Protein AF-A0A2S9QIC3-F1 (afdb_monomer)

Organism: NCBI:txid346911

Radius of gyration: 12.31 Å; Cα contacts (8 Å, |Δi|>4): 129; chains: 1; bounding box: 28×30×36 Å

Secondary structure (DSSP, 8-state):
---TT-EEEEPTT---GGGGTS-TT--EEEEEEE-SSSS-TT-EEEEE-TTS-EEEEEEGGGEEE--------

Foldseek 3Di:
DDDAQFWKFFDPPPDDPVCVVDDNPWI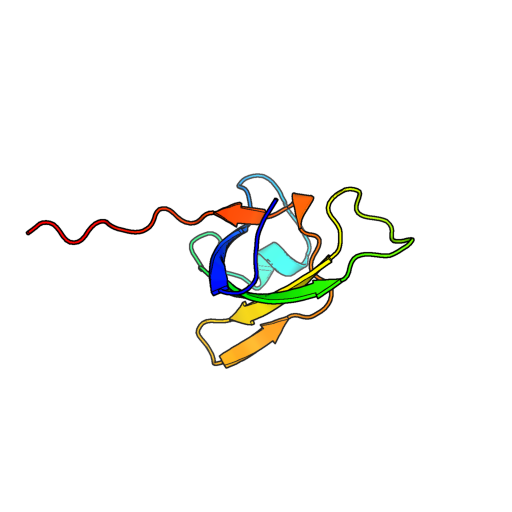WGFHAFADDPDPAPRGFTWTQGPVRDIDGRHRPVRIDGDPPPDPPD

Sequence (73 aa):
MVNIGDVVRIKPGIVTSLSVMFDIDATFEVVALHFGPGNDPEGNVDLMRPDGKIEPWFPASRLEKAPVRRPTH

pLDDT: mean 77.16, std 15.24, range [41.25, 94.25]

Solvent-accessible surface area (backbone atoms only — not comparable to full-atom values): 4534 Å² total; per-residue (Å²): 140,87,52,72,73,38,50,25,25,61,41,88,88,66,82,44,88,60,53,79,78,41,65,76,86,47,59,29,34,26,73,40,80,46,81,63,104,60,99,39,98,73,17,28,24,24,30,35,39,86,87,72,49,74,47,68,72,39,56,42,76,51,49,40,74,47,83,76,77,71,80,88,126

Structure (mmCIF, N/CA/C/O backbone):
data_AF-A0A2S9QIC3-F1
#
_entry.id   AF-A0A2S9QIC3-F1
#
loop_
_atom_site.group_PDB
_atom_site.id
_atom_site.type_symbol
_atom_site.label_atom_id
_atom_site.label_alt_id
_atom_site.label_comp_id
_atom_site.label_asym_id
_atom_site.label_entity_id
_atom_site.label_seq_id
_atom_site.pdbx_PDB_ins_code
_atom_site.Cartn_x
_atom_site.Cartn_y
_atom_site.Cartn_z
_atom_site.occupancy
_atom_site.B_iso_or_equiv
_atom_site.auth_seq_id
_atom_site.auth_comp_id
_atom_site.auth_asym_id
_atom_site.auth_atom_id
_atom_site.pdbx_PDB_model_num
ATOM 1 N N . MET A 1 1 ? 8.324 -3.661 2.592 1.00 73.94 1 MET A N 1
ATOM 2 C CA . MET A 1 1 ? 7.699 -4.538 1.579 1.00 73.94 1 MET A CA 1
ATOM 3 C C . MET A 1 1 ? 6.267 -4.900 1.970 1.00 73.94 1 MET A C 1
ATOM 5 O O . MET A 1 1 ? 6.052 -5.563 2.984 1.00 73.94 1 MET A O 1
ATOM 9 N N . VAL A 1 2 ? 5.312 -4.403 1.184 1.00 81.44 2 VAL A N 1
ATOM 10 C CA . VAL A 1 2 ? 3.866 -4.688 1.249 1.00 81.44 2 VAL A CA 1
ATOM 11 C C . VAL A 1 2 ? 3.505 -5.735 0.188 1.00 81.44 2 VAL A C 1
ATOM 13 O O . VAL A 1 2 ? 4.173 -5.805 -0.841 1.00 81.44 2 VAL A O 1
ATOM 16 N N . ASN A 1 3 ? 2.482 -6.552 0.433 1.00 87.56 3 ASN A N 1
ATOM 17 C CA . ASN A 1 3 ? 2.003 -7.594 -0.478 1.00 87.56 3 ASN A CA 1
ATOM 18 C C . ASN A 1 3 ? 0.541 -7.364 -0.869 1.00 87.56 3 ASN A C 1
ATOM 20 O O . ASN A 1 3 ? -0.184 -6.673 -0.161 1.00 87.56 3 ASN A O 1
ATOM 24 N N . ILE A 1 4 ? 0.093 -8.001 -1.954 1.00 90.69 4 ILE A N 1
ATOM 25 C CA . ILE A 1 4 ? -1.332 -8.045 -2.317 1.00 90.69 4 ILE A CA 1
ATOM 26 C C . ILE A 1 4 ? -2.134 -8.667 -1.163 1.00 90.69 4 ILE A C 1
ATOM 28 O O . ILE A 1 4 ? -1.728 -9.689 -0.609 1.00 90.69 4 ILE A O 1
ATOM 32 N N . GLY A 1 5 ? -3.248 -8.034 -0.801 1.00 90.00 5 GLY A N 1
ATOM 33 C CA . GLY A 1 5 ? -4.103 -8.379 0.334 1.00 90.00 5 GLY A CA 1
ATOM 34 C C . GLY A 1 5 ? -3.643 -7.795 1.674 1.00 90.00 5 GLY A C 1
ATOM 35 O O . GLY A 1 5 ? -4.349 -7.934 2.671 1.00 90.00 5 GLY A O 1
ATOM 36 N N . ASP A 1 6 ? -2.480 -7.129 1.738 1.00 90.94 6 ASP A N 1
ATOM 37 C CA . ASP A 1 6 ? -2.103 -6.400 2.948 1.00 90.94 6 ASP A CA 1
ATOM 38 C C . ASP A 1 6 ? -3.011 -5.178 3.127 1.00 90.94 6 ASP A C 1
ATOM 40 O O . ASP A 1 6 ? -3.209 -4.379 2.208 1.00 90.94 6 ASP A O 1
ATOM 44 N N . VAL A 1 7 ? -3.492 -4.996 4.356 1.00 91.12 7 VAL A N 1
ATOM 45 C CA . VAL A 1 7 ? -4.129 -3.752 4.783 1.00 91.12 7 VAL A CA 1
ATOM 46 C C . VAL A 1 7 ? -3.043 -2.787 5.250 1.00 91.12 7 VAL A C 1
ATOM 48 O O . VAL A 1 7 ? -2.259 -3.079 6.159 1.00 91.12 7 V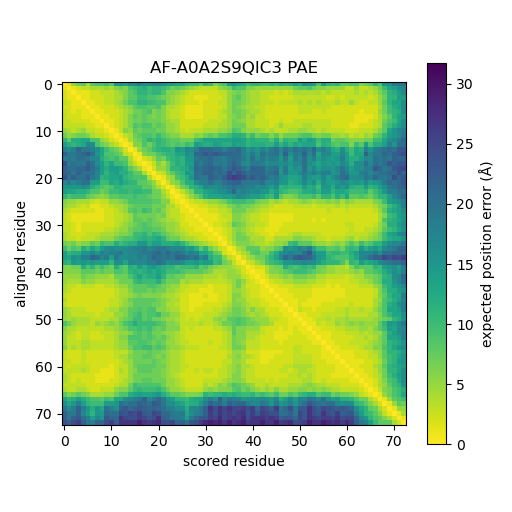AL A O 1
ATOM 51 N N . VAL A 1 8 ? -2.986 -1.624 4.619 1.00 90.31 8 VAL A N 1
ATOM 52 C CA . VAL A 1 8 ? -1.947 -0.611 4.798 1.00 90.31 8 VAL A CA 1
ATOM 53 C C . VAL A 1 8 ? -2.557 0.741 5.134 1.00 90.31 8 VAL A C 1
ATOM 55 O O . VAL A 1 8 ? -3.740 0.988 4.911 1.00 90.31 8 VAL A O 1
ATOM 58 N N . ARG A 1 9 ? -1.736 1.633 5.672 1.00 87.94 9 ARG A N 1
ATOM 59 C CA . ARG A 1 9 ? -2.056 3.047 5.868 1.00 87.94 9 ARG A CA 1
ATOM 60 C C . ARG A 1 9 ? -0.890 3.909 5.405 1.00 87.94 9 ARG A C 1
ATOM 62 O O . ARG A 1 9 ? 0.238 3.426 5.273 1.00 87.94 9 ARG A O 1
ATOM 69 N N . ILE A 1 10 ? -1.162 5.182 5.156 1.00 85.19 10 ILE A N 1
ATOM 70 C CA . ILE A 1 10 ? -0.130 6.146 4.772 1.00 85.19 10 ILE A CA 1
ATOM 71 C C . ILE A 1 10 ? 0.713 6.472 6.010 1.00 85.19 10 ILE A C 1
ATOM 73 O O . ILE A 1 10 ? 0.172 6.740 7.082 1.00 85.19 10 ILE A O 1
ATOM 77 N N . LYS A 1 11 ? 2.044 6.449 5.875 1.00 83.94 11 LYS A N 1
ATOM 78 C CA . LYS A 1 11 ? 2.956 6.789 6.975 1.00 83.94 11 LYS A CA 1
ATOM 79 C C . LYS A 1 11 ? 2.713 8.230 7.458 1.00 83.94 11 LYS A C 1
ATOM 81 O O . LYS A 1 11 ? 2.651 9.146 6.628 1.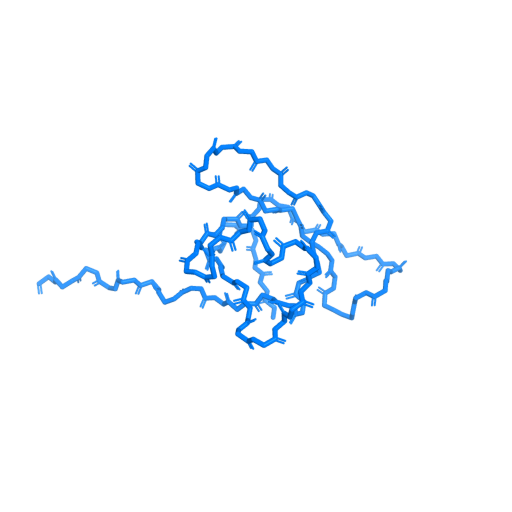00 83.94 11 LYS A O 1
ATOM 86 N N . PRO A 1 12 ? 2.648 8.471 8.780 1.00 72.56 12 PRO A N 1
ATOM 87 C CA . PRO A 1 12 ? 2.516 9.820 9.321 1.00 72.56 12 PRO A CA 1
AT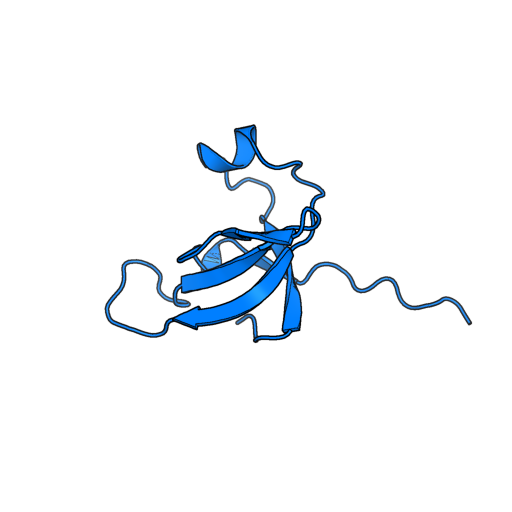OM 88 C C . PRO A 1 12 ? 3.721 10.685 8.914 1.00 72.56 12 PRO A C 1
ATOM 90 O O . PRO A 1 12 ? 4.865 10.241 8.965 1.00 72.56 12 PRO A O 1
ATOM 93 N N . GLY A 1 13 ? 3.464 11.920 8.476 1.00 65.31 13 GLY A N 1
ATOM 94 C CA . GLY A 1 13 ? 4.497 12.850 7.991 1.00 65.31 13 GLY A CA 1
ATOM 95 C C . GLY A 1 13 ? 4.718 12.846 6.472 1.00 65.31 13 GLY A C 1
ATOM 96 O O . GLY A 1 13 ? 5.374 13.748 5.954 1.00 65.31 13 GLY A O 1
ATOM 97 N N . ILE A 1 14 ? 4.114 11.909 5.732 1.00 66.81 14 ILE A N 1
ATOM 98 C CA . ILE A 1 14 ? 3.995 12.009 4.274 1.00 66.81 14 ILE A CA 1
ATOM 99 C C . ILE A 1 14 ? 2.849 12.984 3.956 1.00 66.81 14 ILE A C 1
ATOM 101 O O . ILE A 1 14 ? 1.687 12.600 3.818 1.00 66.81 14 ILE A O 1
ATOM 105 N N . VAL A 1 15 ? 3.170 14.278 3.868 1.00 54.16 15 VAL A N 1
ATOM 106 C CA . VAL A 1 15 ? 2.245 15.310 3.375 1.00 54.16 15 VAL A CA 1
ATOM 107 C C . VAL A 1 15 ? 2.319 15.303 1.854 1.00 54.16 15 VAL A C 1
ATOM 109 O O . VAL A 1 15 ? 3.169 15.944 1.243 1.00 54.16 15 VAL A O 1
ATOM 112 N N . THR A 1 16 ? 1.456 14.520 1.227 1.00 54.12 16 THR A N 1
ATOM 113 C CA . THR A 1 16 ? 1.231 14.609 -0.216 1.00 54.12 16 THR A CA 1
ATOM 114 C C . THR A 1 16 ? -0.030 15.422 -0.450 1.00 54.12 16 THR A C 1
ATOM 116 O O . THR A 1 16 ? -0.905 15.463 0.409 1.00 54.12 16 THR A O 1
ATOM 119 N N . SER A 1 17 ? -0.175 16.054 -1.612 1.00 51.16 17 SER A N 1
ATOM 120 C CA . SER A 1 17 ? -1.444 16.691 -1.997 1.00 51.16 17 SER A CA 1
ATOM 121 C C . SER A 1 17 ? -2.632 15.712 -1.948 1.00 51.16 17 SER A C 1
ATOM 123 O O . SER A 1 17 ? -3.770 16.140 -1.792 1.00 51.16 17 SER A O 1
ATOM 125 N N . LEU A 1 18 ? -2.360 14.400 -1.998 1.00 53.34 18 LEU A N 1
ATOM 126 C CA . LEU A 1 18 ? -3.324 13.325 -1.759 1.00 53.34 18 LEU A CA 1
ATOM 127 C C . LEU A 1 18 ? -3.731 13.227 -0.275 1.00 53.34 18 LEU A C 1
ATOM 129 O O . LEU A 1 18 ? -4.907 13.043 0.009 1.00 53.34 18 LEU A O 1
ATOM 133 N N . SER A 1 19 ? -2.821 13.455 0.679 1.00 49.75 19 SER A N 1
ATOM 134 C CA . SER A 1 19 ? -3.083 13.445 2.133 1.00 49.75 19 SER A CA 1
ATOM 135 C C . SER A 1 19 ? -4.116 14.490 2.596 1.00 49.75 19 SER A C 1
ATOM 137 O O . SER A 1 19 ? -4.561 14.438 3.733 1.00 49.75 19 SER A O 1
ATOM 139 N N . VAL A 1 20 ? -4.501 15.444 1.737 1.00 49.94 20 VAL A N 1
ATOM 140 C CA . VAL A 1 20 ? -5.580 16.419 1.999 1.00 49.94 20 VAL A CA 1
ATOM 141 C C . VAL A 1 20 ? -6.963 15.852 1.625 1.00 49.94 20 VAL A C 1
ATOM 143 O O . VAL A 1 20 ? -7.981 16.336 2.110 1.00 49.94 20 VAL A O 1
ATOM 146 N N . MET A 1 21 ? -7.017 14.811 0.785 1.00 51.50 21 MET A N 1
ATOM 147 C CA . MET A 1 21 ? -8.247 14.116 0.375 1.00 51.50 21 MET A CA 1
ATOM 148 C C . MET A 1 21 ? -8.480 12.789 1.108 1.00 51.50 21 MET A C 1
ATOM 150 O O . MET A 1 21 ? -9.587 12.250 1.048 1.00 51.50 21 MET A O 1
ATOM 154 N N . PHE A 1 22 ? -7.457 12.257 1.773 1.00 59.50 22 PHE A N 1
ATOM 155 C CA . PHE A 1 22 ? -7.521 11.000 2.508 1.00 59.50 22 PHE A CA 1
ATOM 156 C C . PHE A 1 22 ? -7.432 11.266 4.006 1.00 59.50 22 PHE A C 1
ATOM 158 O O . PHE A 1 22 ? -6.517 11.943 4.467 1.00 59.50 22 PHE A O 1
ATOM 165 N N . ASP A 1 23 ? -8.383 10.714 4.756 1.00 62.38 23 ASP A N 1
ATOM 166 C CA . ASP A 1 23 ? -8.294 10.649 6.210 1.00 62.38 23 ASP A CA 1
ATOM 167 C C . ASP A 1 23 ? -6.997 9.905 6.574 1.00 62.38 23 ASP A C 1
ATOM 169 O O . ASP A 1 23 ? -6.745 8.816 6.055 1.00 62.38 23 ASP A O 1
ATOM 173 N N . ILE A 1 24 ? -6.131 10.504 7.394 1.00 62.78 24 ILE A N 1
ATOM 174 C CA . ILE A 1 24 ? -4.815 9.933 7.745 1.00 62.78 24 ILE A CA 1
ATOM 175 C C . ILE A 1 24 ? -4.978 8.585 8.469 1.00 62.78 24 ILE A C 1
ATOM 177 O O . ILE A 1 24 ? -4.084 7.739 8.413 1.00 62.78 24 ILE A O 1
ATOM 181 N N . ASP A 1 25 ? -6.145 8.355 9.076 1.00 67.69 25 ASP A N 1
ATOM 182 C CA . ASP A 1 25 ? -6.513 7.095 9.719 1.00 67.69 25 ASP A CA 1
ATOM 183 C C . ASP A 1 25 ? -7.182 6.083 8.768 1.00 67.69 25 ASP A C 1
ATOM 185 O O . ASP A 1 25 ? -7.514 4.966 9.182 1.00 67.69 25 ASP A O 1
ATOM 189 N N . ALA A 1 26 ? -7.368 6.424 7.488 1.00 78.75 26 ALA A N 1
ATOM 190 C CA . ALA A 1 26 ? -7.908 5.497 6.505 1.00 78.75 26 ALA A CA 1
ATOM 191 C C . ALA A 1 26 ? -6.938 4.337 6.249 1.00 78.75 26 ALA A C 1
ATOM 193 O O . ALA A 1 26 ? -5.722 4.501 6.111 1.00 78.75 26 ALA A O 1
ATOM 194 N N . THR A 1 27 ? -7.516 3.145 6.146 1.00 87.62 27 THR A N 1
ATOM 195 C CA . THR A 1 27 ? -6.800 1.945 5.720 1.00 87.62 27 THR A CA 1
ATOM 196 C C . THR A 1 27 ? -7.182 1.599 4.292 1.00 87.62 27 THR A C 1
ATOM 198 O O . THR A 1 27 ? -8.296 1.877 3.849 1.00 87.62 27 THR A O 1
ATOM 201 N N . PHE A 1 28 ? -6.240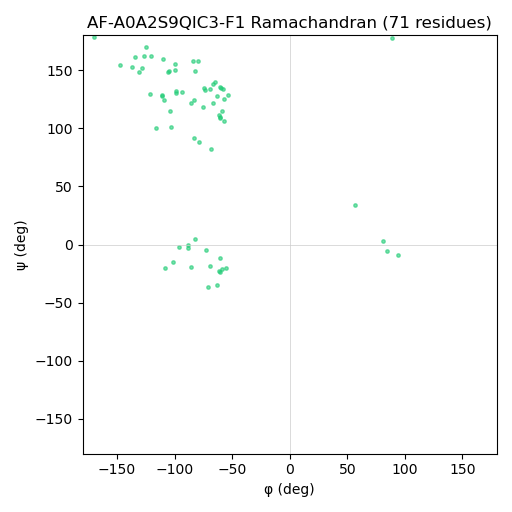 1.008 3.574 1.00 89.38 28 PHE A N 1
ATOM 202 C CA . PHE A 1 28 ? -6.372 0.633 2.176 1.00 89.38 28 PHE A CA 1
ATOM 203 C C . PHE A 1 28 ? -5.916 -0.810 2.015 1.00 89.38 28 PHE A C 1
ATOM 205 O O . PHE A 1 28 ? -5.022 -1.255 2.733 1.00 89.38 28 PHE A O 1
ATOM 212 N N . GLU A 1 29 ? -6.500 -1.538 1.074 1.00 93.00 29 GLU A N 1
ATOM 213 C CA . GLU A 1 29 ? -6.046 -2.883 0.723 1.00 93.00 29 GLU A CA 1
ATOM 214 C C . GLU A 1 29 ? -5.165 -2.817 -0.522 1.00 93.00 29 GLU A C 1
ATOM 216 O O . GLU A 1 29 ? -5.522 -2.188 -1.515 1.00 93.00 29 GLU A O 1
ATOM 221 N N . VAL A 1 30 ? -4.005 -3.461 -0.491 1.00 92.38 30 VAL A N 1
ATOM 222 C CA . VAL A 1 30 ? -3.146 -3.569 -1.673 1.00 92.38 30 VAL A CA 1
ATOM 223 C C . VAL A 1 30 ? -3.748 -4.590 -2.637 1.00 92.38 30 VAL A C 1
ATOM 225 O O . VAL A 1 30 ? -3.837 -5.767 -2.302 1.00 92.38 30 VAL A O 1
ATOM 228 N N . VAL A 1 31 ? -4.117 -4.174 -3.848 1.00 94.25 31 VAL A N 1
ATOM 229 C CA . VAL A 1 31 ? -4.747 -5.064 -4.847 1.00 94.25 31 VAL A CA 1
ATOM 230 C C . VAL A 1 31 ? -3.834 -5.421 -6.016 1.00 94.25 31 VAL A C 1
ATOM 232 O O . VAL A 1 31 ? -4.044 -6.446 -6.661 1.00 94.25 31 VAL A O 1
ATOM 235 N N . ALA A 1 32 ? -2.788 -4.631 -6.265 1.00 92.94 32 ALA A N 1
ATOM 236 C CA . ALA A 1 32 ? -1.764 -4.945 -7.257 1.00 92.94 32 ALA A CA 1
ATOM 237 C C . ALA A 1 32 ? -0.391 -4.411 -6.836 1.00 92.94 32 ALA A C 1
ATOM 239 O O . ALA A 1 32 ? -0.294 -3.435 -6.091 1.00 92.94 32 ALA A O 1
ATOM 240 N N . LEU A 1 33 ? 0.667 -5.048 -7.343 1.00 90.25 33 LEU A N 1
ATOM 241 C CA . LEU A 1 33 ? 2.054 -4.630 -7.154 1.00 90.25 33 LEU A CA 1
ATOM 242 C C . LEU A 1 33 ? 2.697 -4.370 -8.516 1.00 90.25 33 LEU A C 1
ATOM 244 O O . LEU A 1 33 ? 2.669 -5.228 -9.399 1.00 90.25 33 LEU A O 1
ATOM 248 N N . HIS A 1 34 ? 3.330 -3.213 -8.652 1.00 88.62 34 HIS A N 1
ATOM 249 C CA . HIS A 1 34 ? 4.024 -2.766 -9.851 1.00 88.62 34 HIS A CA 1
ATOM 250 C C . HIS A 1 34 ? 5.513 -2.621 -9.546 1.00 88.62 34 HIS A C 1
ATOM 252 O O . HIS A 1 34 ? 5.965 -1.622 -8.976 1.00 88.62 34 HIS A O 1
ATOM 258 N N . PHE A 1 35 ? 6.285 -3.630 -9.949 1.00 74.88 35 PHE A N 1
ATOM 259 C CA . PHE A 1 35 ? 7.743 -3.637 -9.850 1.00 74.88 35 PHE A CA 1
ATOM 260 C C . PHE A 1 35 ? 8.343 -3.372 -11.234 1.00 74.88 35 PHE A C 1
ATOM 262 O O . PHE A 1 35 ? 8.168 -4.161 -12.159 1.00 74.88 35 PHE A O 1
ATOM 269 N N . GLY A 1 36 ? 9.035 -2.248 -11.398 1.00 65.75 36 GLY A N 1
ATOM 270 C CA . GLY A 1 36 ? 9.631 -1.841 -12.670 1.00 65.75 36 GLY A CA 1
ATOM 271 C C . GLY A 1 36 ? 10.564 -0.640 -12.496 1.00 65.75 36 GLY A C 1
ATOM 272 O O . GLY A 1 36 ? 10.700 -0.155 -11.372 1.00 65.75 36 GLY A O 1
ATOM 273 N N . PRO A 1 37 ? 11.213 -0.152 -13.573 1.00 56.12 37 PRO A N 1
ATOM 274 C CA . PRO A 1 37 ? 12.062 1.038 -13.527 1.00 56.12 37 PRO A CA 1
ATOM 275 C C . PRO A 1 37 ? 11.196 2.282 -13.276 1.00 56.12 37 PRO A C 1
ATOM 277 O O . PRO A 1 37 ? 10.774 2.972 -14.199 1.00 56.12 37 PRO A O 1
ATOM 280 N N . GLY A 1 38 ? 10.870 2.519 -12.009 1.00 57.94 38 GLY A N 1
ATOM 281 C CA . GLY A 1 38 ? 10.062 3.630 -11.527 1.00 57.94 38 GLY A CA 1
ATOM 282 C C . GLY A 1 38 ? 10.792 4.424 -10.447 1.00 57.94 38 GLY A C 1
ATOM 283 O O . GLY A 1 38 ? 11.833 4.015 -9.942 1.00 57.94 38 GLY A O 1
ATOM 284 N N . ASN A 1 39 ? 10.224 5.574 -10.086 1.00 65.06 39 ASN A N 1
ATOM 285 C CA . ASN A 1 39 ? 10.811 6.517 -9.126 1.00 65.06 39 ASN A CA 1
ATOM 286 C C . ASN A 1 39 ? 10.758 6.053 -7.655 1.00 65.06 39 ASN A C 1
ATOM 288 O O . ASN A 1 39 ? 11.288 6.758 -6.798 1.00 65.06 39 ASN A O 1
ATOM 292 N N . ASP A 1 40 ? 10.124 4.914 -7.348 1.00 76.56 40 ASP A N 1
ATOM 293 C CA . ASP A 1 40 ? 10.051 4.374 -5.987 1.00 76.56 40 ASP A CA 1
ATOM 294 C C . ASP A 1 40 ? 10.917 3.110 -5.844 1.00 76.56 40 ASP A C 1
ATOM 296 O O . ASP A 1 40 ? 10.711 2.150 -6.591 1.00 76.56 40 ASP A O 1
ATOM 300 N N . PRO A 1 41 ? 11.865 3.077 -4.890 1.00 77.12 41 PRO A N 1
ATOM 301 C CA . PRO A 1 41 ? 12.760 1.937 -4.704 1.00 77.12 41 PRO A CA 1
ATOM 302 C C . PRO A 1 41 ? 12.055 0.678 -4.173 1.00 77.12 41 PRO A C 1
ATOM 304 O O . PRO A 1 41 ? 12.603 -0.413 -4.313 1.00 77.12 41 PRO A O 1
ATOM 307 N N . GLU A 1 42 ? 10.861 0.798 -3.578 1.00 82.06 42 GLU A N 1
ATOM 308 C CA . GLU A 1 42 ? 10.040 -0.339 -3.134 1.00 82.06 42 GLU A CA 1
ATOM 309 C C . GLU A 1 42 ? 8.964 -0.736 -4.165 1.00 82.06 42 GLU A C 1
ATOM 311 O O . GLU A 1 42 ? 8.264 -1.730 -3.963 1.00 82.06 42 GLU A O 1
ATOM 316 N N . GLY A 1 43 ? 8.859 -0.008 -5.282 1.00 88.06 43 GLY A N 1
ATOM 317 C CA . GLY A 1 43 ? 7.829 -0.191 -6.301 1.00 88.06 43 GLY A CA 1
ATOM 318 C C . GLY A 1 43 ? 6.565 0.630 -6.036 1.00 88.06 43 GLY A C 1
ATOM 319 O O . GLY A 1 43 ? 6.437 1.349 -5.045 1.00 88.06 43 GLY A O 1
ATOM 320 N N . ASN A 1 44 ? 5.612 0.539 -6.958 1.00 90.00 44 ASN A N 1
ATOM 321 C CA . ASN A 1 44 ? 4.298 1.159 -6.796 1.00 90.00 44 ASN A CA 1
ATOM 322 C C . ASN A 1 44 ? 3.237 0.083 -6.585 1.00 90.00 44 ASN A C 1
ATOM 324 O O . ASN A 1 44 ? 3.443 -1.077 -6.932 1.00 90.00 44 ASN A O 1
ATOM 328 N N . VAL A 1 45 ? 2.097 0.457 -6.023 1.00 91.06 45 VAL A N 1
ATOM 329 C CA . VAL A 1 45 ? 0.987 -0.452 -5.745 1.00 91.06 45 VAL A CA 1
ATOM 330 C C . VAL A 1 45 ? -0.334 0.185 -6.128 1.00 91.06 45 VAL A C 1
ATOM 332 O O . VAL A 1 45 ? -0.470 1.405 -6.075 1.00 91.06 45 VAL A O 1
ATOM 335 N N . ASP A 1 46 ? -1.318 -0.637 -6.464 1.00 92.06 46 ASP A N 1
ATOM 336 C CA . ASP A 1 46 ? -2.698 -0.167 -6.551 1.00 92.06 46 ASP A CA 1
ATOM 337 C C . ASP A 1 46 ? -3.383 -0.433 -5.214 1.00 92.06 46 ASP A C 1
ATOM 339 O O . ASP A 1 46 ? -3.291 -1.535 -4.662 1.00 92.06 46 ASP A O 1
ATOM 343 N N . LEU A 1 47 ? -4.060 0.583 -4.689 1.00 91.38 47 LEU A N 1
ATOM 344 C CA . LEU A 1 47 ? -4.740 0.542 -3.402 1.00 91.38 47 LEU A CA 1
ATOM 345 C C . LEU A 1 47 ? -6.252 0.578 -3.596 1.00 91.38 47 LEU A C 1
ATOM 347 O O . LEU A 1 47 ? -6.779 1.483 -4.234 1.00 91.38 47 LEU A O 1
ATOM 351 N N . MET A 1 48 ? -6.968 -0.360 -2.991 1.00 92.25 48 MET A N 1
ATOM 352 C CA . MET A 1 48 ? -8.412 -0.280 -2.826 1.00 92.25 48 MET A CA 1
ATOM 353 C C . MET A 1 48 ? -8.733 0.573 -1.603 1.00 92.25 48 MET A C 1
ATOM 355 O O . MET A 1 48 ? -8.296 0.300 -0.483 1.00 92.25 48 MET A O 1
ATOM 359 N N . ARG A 1 49 ? -9.530 1.609 -1.826 1.00 86.88 49 ARG A N 1
ATOM 360 C CA . ARG A 1 49 ? -10.083 2.473 -0.790 1.00 86.88 49 ARG A CA 1
ATOM 361 C C . ARG A 1 49 ? -11.298 1.810 -0.118 1.00 86.88 49 ARG A C 1
ATOM 363 O O . ARG A 1 49 ? -11.982 1.010 -0.757 1.00 86.88 49 ARG A O 1
ATOM 370 N N . PRO A 1 50 ? -11.662 2.211 1.116 1.00 82.81 50 PRO A N 1
ATOM 371 C CA . PRO A 1 50 ? -12.874 1.725 1.788 1.00 82.81 50 PRO A CA 1
ATOM 372 C C . PRO A 1 50 ? -14.183 2.048 1.053 1.00 82.81 50 PRO A C 1
ATOM 374 O O . PRO A 1 50 ? -15.184 1.368 1.249 1.00 82.81 50 PRO A O 1
ATOM 377 N N . ASP A 1 51 ?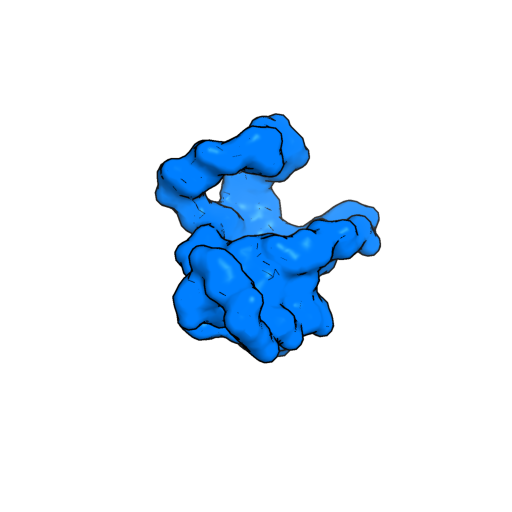 -14.184 3.083 0.206 1.00 84.25 51 ASP A N 1
ATOM 378 C CA . ASP A 1 51 ? -15.319 3.447 -0.653 1.00 84.25 51 ASP A CA 1
ATOM 379 C C . ASP A 1 51 ? -15.387 2.624 -1.956 1.00 84.25 51 ASP A C 1
ATOM 381 O O . ASP A 1 51 ? -16.235 2.890 -2.808 1.00 84.25 51 ASP A O 1
ATOM 385 N N . GLY A 1 52 ? -14.501 1.635 -2.121 1.00 85.75 52 GLY A N 1
ATOM 386 C CA . GLY A 1 52 ? -14.447 0.739 -3.275 1.00 85.75 52 GLY A CA 1
ATOM 387 C C . GLY A 1 52 ? -13.745 1.318 -4.506 1.00 85.75 52 G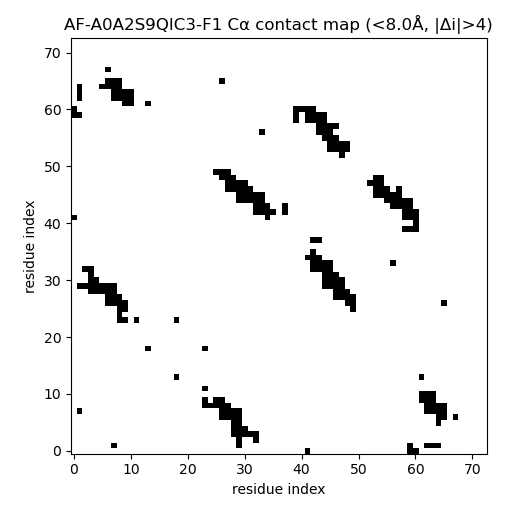LY A C 1
ATOM 388 O O . GLY A 1 52 ? -13.703 0.660 -5.544 1.00 85.75 52 GLY A O 1
ATOM 389 N N . LYS A 1 53 ? -13.193 2.536 -4.432 1.00 87.69 53 LYS A N 1
ATOM 390 C CA . LYS A 1 53 ? -12.386 3.106 -5.521 1.00 87.69 53 LYS A CA 1
ATOM 391 C C . LYS A 1 53 ? -10.950 2.594 -5.465 1.00 87.69 53 LYS A C 1
ATOM 393 O O . LYS A 1 53 ? -10.408 2.368 -4.388 1.00 87.69 53 LYS A O 1
ATOM 398 N N . ILE A 1 54 ? -10.316 2.485 -6.627 1.00 89.19 54 ILE A N 1
ATOM 399 C CA . ILE A 1 54 ? -8.903 2.114 -6.741 1.00 89.19 54 ILE A CA 1
ATOM 400 C C . ILE A 1 54 ? -8.064 3.380 -6.920 1.00 89.19 54 ILE A C 1
ATOM 402 O O . ILE A 1 54 ? -8.372 4.212 -7.772 1.00 89.19 54 ILE A O 1
ATOM 406 N N . GLU A 1 55 ? -7.008 3.501 -6.123 1.00 88.06 55 GLU A N 1
ATOM 407 C CA . GLU A 1 55 ? -5.940 4.488 -6.256 1.00 88.06 55 GLU A CA 1
ATOM 408 C C . GLU A 1 55 ? -4.712 3.790 -6.864 1.00 88.06 55 GLU A C 1
ATOM 410 O O . GLU A 1 55 ? -4.027 3.038 -6.163 1.00 88.06 55 GLU A O 1
ATOM 415 N N . PRO A 1 56 ? -4.459 3.952 -8.172 1.00 89.38 56 PRO A N 1
ATOM 416 C CA . PRO A 1 56 ? -3.411 3.212 -8.853 1.00 89.38 56 PRO A CA 1
ATOM 417 C C . PRO A 1 56 ? -2.032 3.871 -8.700 1.00 89.38 56 PRO A C 1
ATOM 419 O O . PRO A 1 56 ? -1.928 5.082 -8.510 1.00 89.38 56 PRO A O 1
ATOM 422 N N . TRP A 1 57 ? -0.963 3.090 -8.865 1.00 87.88 57 TRP A N 1
ATOM 423 C CA . TRP A 1 57 ? 0.431 3.572 -8.885 1.00 87.88 57 TRP A CA 1
ATOM 424 C C . TRP A 1 57 ? 0.872 4.362 -7.635 1.00 87.88 57 TRP A C 1
ATOM 426 O O . TRP A 1 57 ? 1.702 5.271 -7.717 1.00 87.88 57 TRP A O 1
ATOM 436 N N . PHE A 1 58 ? 0.362 4.004 -6.458 1.00 87.12 58 PHE A N 1
ATOM 437 C CA . PHE A 1 58 ? 0.763 4.619 -5.198 1.00 87.12 58 PHE A CA 1
ATOM 438 C C . PHE A 1 58 ? 2.160 4.134 -4.754 1.00 87.12 58 PHE A C 1
ATOM 440 O O . PHE A 1 58 ? 2.411 2.928 -4.767 1.00 87.12 58 PHE A O 1
ATOM 447 N N . PRO A 1 59 ? 3.079 5.012 -4.307 1.00 88.19 59 PRO A N 1
ATOM 448 C CA . PRO A 1 59 ? 4.429 4.596 -3.917 1.00 88.19 59 PRO A CA 1
ATOM 449 C C . PRO A 1 59 ? 4.434 3.711 -2.662 1.00 88.19 59 PRO A C 1
ATOM 451 O O . PRO A 1 59 ? 4.006 4.147 -1.587 1.00 88.19 59 PRO A O 1
ATOM 454 N N . ALA A 1 60 ? 4.965 2.489 -2.769 1.00 88.62 60 ALA A N 1
ATOM 455 C CA . ALA A 1 60 ? 4.962 1.513 -1.678 1.00 88.62 60 ALA A CA 1
ATOM 456 C C . ALA A 1 60 ? 5.762 1.989 -0.456 1.00 88.62 60 ALA A C 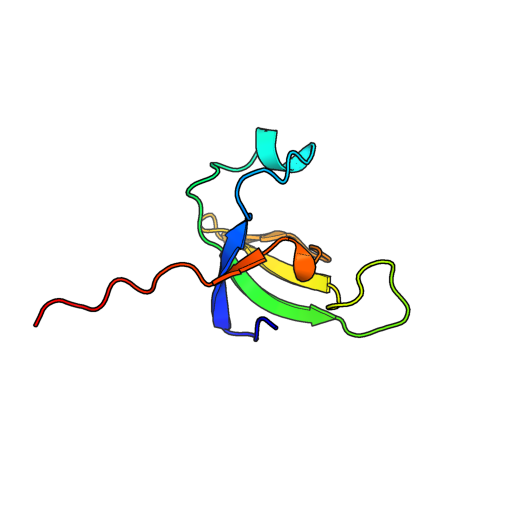1
ATOM 458 O O . ALA A 1 60 ? 5.358 1.752 0.685 1.00 88.62 60 ALA A O 1
ATOM 459 N N . SER A 1 61 ? 6.855 2.728 -0.677 1.00 87.69 61 SER A N 1
ATOM 460 C CA . SER A 1 61 ? 7.712 3.271 0.389 1.00 87.69 61 SER A CA 1
ATOM 461 C C . SER A 1 61 ? 6.977 4.204 1.366 1.00 87.69 61 SER A C 1
ATOM 463 O O . SER A 1 61 ? 7.411 4.392 2.510 1.00 87.69 61 SER A O 1
ATOM 465 N N . ARG A 1 62 ? 5.839 4.775 0.949 1.00 86.88 62 ARG A N 1
ATOM 466 C CA . ARG A 1 62 ? 5.008 5.701 1.741 1.00 86.88 62 ARG A CA 1
ATOM 467 C C . ARG A 1 62 ? 3.964 5.000 2.601 1.00 86.88 62 ARG A C 1
ATOM 469 O O . ARG A 1 62 ? 3.256 5.666 3.356 1.00 86.88 62 ARG A O 1
ATOM 476 N N . LEU A 1 63 ? 3.875 3.682 2.495 1.00 87.56 63 LEU A N 1
ATOM 477 C CA . LEU A 1 63 ? 2.885 2.872 3.179 1.00 87.56 63 LEU A CA 1
ATOM 478 C C . LEU A 1 63 ? 3.518 2.117 4.342 1.00 87.56 63 LEU A C 1
ATOM 480 O O . LEU A 1 63 ? 4.681 1.712 4.307 1.00 87.56 63 LEU A O 1
ATOM 484 N N . GLU A 1 64 ? 2.727 1.901 5.380 1.00 90.00 64 GLU A N 1
ATOM 485 C CA . GLU A 1 64 ? 3.033 0.974 6.460 1.00 90.00 64 GLU A CA 1
ATOM 486 C C . GLU A 1 64 ? 1.855 0.028 6.677 1.00 90.00 64 GLU A C 1
ATOM 488 O O . GLU A 1 64 ? 0.708 0.373 6.390 1.00 90.00 64 GLU A O 1
ATOM 493 N N . LYS A 1 65 ? 2.124 -1.184 7.173 1.00 87.38 65 LYS A N 1
ATOM 494 C CA . LYS A 1 65 ? 1.048 -2.129 7.485 1.00 87.38 65 LYS A CA 1
ATOM 495 C C . LYS A 1 65 ? 0.170 -1.544 8.582 1.00 87.38 65 LYS A C 1
ATOM 497 O O . LYS A 1 65 ? 0.674 -1.150 9.636 1.00 87.38 65 LYS A O 1
ATOM 502 N N . ALA A 1 66 ? -1.135 -1.507 8.339 1.00 83.69 66 ALA A N 1
ATOM 503 C CA . ALA A 1 66 ? -2.074 -1.131 9.374 1.00 83.69 66 ALA A CA 1
ATOM 504 C C . ALA A 1 66 ? -2.030 -2.202 10.478 1.00 83.69 66 ALA A C 1
ATOM 506 O O . ALA A 1 66 ? -1.923 -3.397 10.177 1.00 83.69 66 ALA A O 1
ATOM 507 N N . PRO A 1 67 ? -2.092 -1.816 11.761 1.00 77.19 67 PRO A N 1
ATOM 508 C CA . PRO A 1 67 ? -2.178 -2.791 12.832 1.00 77.19 67 PRO A CA 1
ATOM 509 C C . PRO A 1 67 ? -3.467 -3.598 12.655 1.00 77.19 67 PRO A C 1
ATOM 511 O O . PRO A 1 67 ? -4.568 -3.074 12.825 1.00 77.19 67 PRO A O 1
ATOM 514 N N . VAL A 1 68 ? -3.332 -4.883 12.319 1.00 63.31 68 VAL A N 1
ATOM 515 C CA . VAL A 1 68 ? -4.454 -5.823 12.347 1.00 63.31 68 VAL A CA 1
ATOM 516 C C . VAL A 1 68 ? -4.928 -5.852 13.794 1.00 63.31 68 VAL A C 1
ATOM 518 O O . VAL A 1 68 ? -4.203 -6.333 14.670 1.00 63.31 68 VAL A O 1
ATOM 521 N N . ARG A 1 69 ? -6.110 -5.291 14.078 1.00 53.34 69 ARG A N 1
ATOM 522 C CA . ARG A 1 69 ? -6.740 -5.471 15.388 1.00 53.34 69 ARG A CA 1
ATOM 523 C C . ARG A 1 69 ? -6.883 -6.977 15.574 1.00 53.34 69 ARG A C 1
ATOM 525 O O . ARG A 1 69 ? -7.700 -7.600 14.904 1.00 53.34 69 ARG A O 1
ATOM 532 N N . ARG A 1 70 ? -6.050 -7.575 16.433 1.00 50.38 70 ARG A N 1
ATOM 533 C CA . ARG A 1 70 ? -6.268 -8.957 16.864 1.00 50.38 70 ARG A CA 1
ATOM 534 C C . ARG A 1 70 ? -7.698 -9.011 17.403 1.00 50.38 70 ARG A C 1
ATOM 536 O O . ARG A 1 70 ? -8.018 -8.166 18.243 1.00 50.38 70 ARG A O 1
ATOM 543 N N . PRO A 1 71 ? -8.552 -9.945 16.955 1.00 46.53 71 PRO A N 1
ATOM 544 C CA . PRO A 1 71 ? -9.763 -10.218 17.700 1.00 46.53 71 PRO A CA 1
ATOM 545 C C . PRO A 1 71 ? -9.311 -10.639 19.099 1.00 46.53 71 PRO A C 1
ATOM 547 O O . PRO A 1 71 ? -8.587 -11.620 19.262 1.00 46.53 71 PRO A O 1
ATOM 550 N N . THR A 1 72 ? -9.645 -9.828 20.099 1.00 50.09 72 THR A N 1
ATOM 551 C CA . THR A 1 72 ? -9.649 -10.267 21.490 1.00 50.09 72 THR A CA 1
ATOM 552 C C . THR A 1 72 ? -10.649 -11.409 21.553 1.00 50.09 72 THR A C 1
ATOM 554 O O . THR A 1 72 ? -11.842 -11.175 21.353 1.00 50.09 72 THR A O 1
ATOM 557 N N . HIS A 1 73 ? -10.146 -12.626 21.720 1.00 41.25 73 HIS A N 1
ATOM 558 C CA . HIS A 1 73 ? -10.952 -13.814 21.946 1.00 41.25 73 HIS A CA 1
ATOM 559 C C . HIS A 1 73 ? -10.875 -14.206 23.419 1.00 41.25 73 HIS A C 1
ATOM 561 O O . HIS A 1 73 ? -9.817 -13.935 24.034 1.00 41.25 73 HIS A O 1
#

Nearest PDB structures (foldseek):
  4xi6-assembly1_A  TM=6.391E-01  e=1.525E-01  Homo sapiens
  4xib-assembly1_A  TM=6.424E-01  e=2.490E-01  Homo sapiens
  5ygc-assembly1_A  TM=6.862E-01  e=1.152E+00  Drosophila melanogaster
  2e5k-assembly1_A  TM=5.193E-01  e=4.172E+00  Homo sapiens
  8fj0-assembly1_F  TM=4.118E-01  e=4.716E+00  Homo sapiens

Mean predicte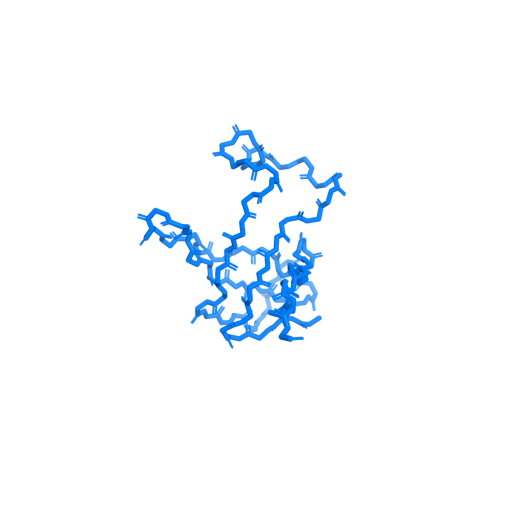d aligned error: 8.06 Å